Protein AF-A0A936M9H6-F1 (afdb_monomer_lite)

Secondary structure (DSSP, 8-state):
----BPBP-GGGGSTTTT---TTTHHHHTTT-HHHHHHHSPPBPPP-----EEEEEEEEETTEEEEEEEEEE-TT----EEEEE--S---TTT--GGGGPPEEEEPP-SEEEEEEEEE----

Sequence (122 aa):
MDQIWVDFNPSRRTAAAIKITGKELQKLENGNGLYHSIIDQEKLPSAFTVDLFFGKSWKINKDFIRLNIGVNNILNNQFISNGFEQLRYDFDEKNVQKFANKYNYAYGLNYFVNIIYDINSF

Structure (mmCIF, N/CA/C/O backbone):
data_AF-A0A936M9H6-F1
#
_entry.id   AF-A0A936M9H6-F1
#
loop_
_atom_site.group_PDB
_atom_site.id
_atom_site.type_symbol
_atom_site.label_atom_id
_atom_site.label_alt_id
_atom_site.label_comp_id
_atom_site.label_asym_id
_atom_site.label_entity_id
_atom_site.label_seq_id
_atom_site.pdbx_PDB_ins_code
_at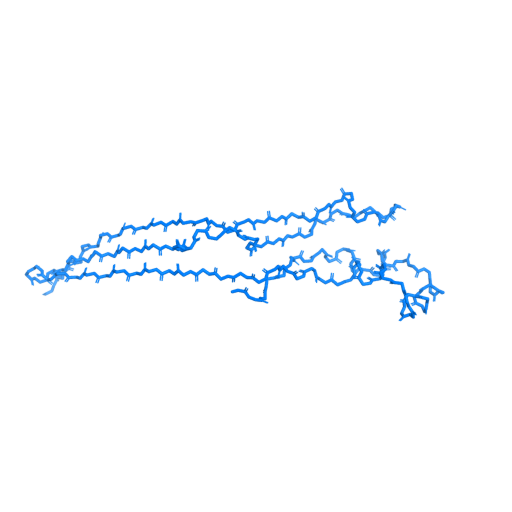om_site.Cartn_x
_atom_site.Cartn_y
_atom_site.Cartn_z
_atom_site.occupancy
_atom_site.B_iso_or_equiv
_atom_site.auth_seq_id
_atom_site.auth_comp_id
_atom_site.auth_asym_id
_atom_site.auth_atom_id
_atom_site.pdbx_PDB_model_num
ATOM 1 N N . MET A 1 1 ? -1.885 8.427 -4.126 1.00 76.88 1 MET A N 1
ATOM 2 C CA . MET A 1 1 ? -0.657 7.713 -4.518 1.00 76.88 1 MET A CA 1
ATOM 3 C C . MET A 1 1 ? -0.240 8.207 -5.891 1.00 76.88 1 MET A C 1
ATOM 5 O O . MET A 1 1 ? -0.977 8.014 -6.846 1.00 76.88 1 MET A O 1
ATOM 9 N N . ASP A 1 2 ? 0.890 8.906 -5.973 1.00 78.56 2 ASP A N 1
ATOM 10 C CA . ASP A 1 2 ? 1.338 9.587 -7.206 1.00 78.56 2 ASP A CA 1
ATOM 11 C C . ASP A 1 2 ? 2.805 9.258 -7.570 1.00 78.56 2 ASP A C 1
ATOM 13 O O . ASP A 1 2 ? 3.380 9.763 -8.532 1.00 78.56 2 ASP A O 1
ATOM 17 N N . GLN A 1 3 ? 3.433 8.387 -6.777 1.00 83.94 3 GLN A N 1
ATOM 18 C CA . GLN A 1 3 ? 4.815 7.931 -6.934 1.00 83.94 3 GLN A CA 1
ATOM 19 C C . GLN A 1 3 ? 4.863 6.404 -6.848 1.00 83.94 3 GLN A C 1
ATOM 21 O O . GLN A 1 3 ? 5.555 5.835 -6.010 1.00 83.94 3 GLN A O 1
ATOM 26 N N . ILE A 1 4 ? 4.057 5.745 -7.678 1.00 85.25 4 ILE A N 1
ATOM 27 C CA . ILE A 1 4 ? 4.070 4.290 -7.799 1.00 85.25 4 ILE A CA 1
ATOM 28 C C . ILE A 1 4 ? 4.996 3.952 -8.971 1.00 85.25 4 ILE A C 1
ATOM 30 O O . ILE A 1 4 ? 4.763 4.400 -10.094 1.00 85.25 4 ILE A O 1
ATOM 34 N N . TRP A 1 5 ? 6.059 3.204 -8.701 1.00 85.75 5 TRP A N 1
ATOM 35 C CA . TRP A 1 5 ? 7.067 2.822 -9.687 1.00 85.75 5 TRP A CA 1
ATOM 36 C C . TRP A 1 5 ? 7.189 1.306 -9.719 1.00 85.75 5 TRP A C 1
ATOM 38 O O . TRP A 1 5 ? 7.111 0.661 -8.677 1.00 85.75 5 TRP A O 1
ATOM 48 N N . VAL A 1 6 ? 7.366 0.742 -10.909 1.00 86.88 6 VAL A N 1
ATOM 49 C CA . VAL A 1 6 ? 7.604 -0.695 -11.076 1.00 86.88 6 VAL A CA 1
ATOM 50 C C . VAL A 1 6 ? 9.024 -1.019 -10.627 1.00 86.88 6 VAL A C 1
ATOM 52 O O . VAL A 1 6 ? 9.970 -0.388 -11.098 1.00 86.88 6 VAL A O 1
ATOM 55 N N . ASP A 1 7 ? 9.194 -2.003 -9.747 1.00 85.00 7 ASP A N 1
ATOM 56 C CA . ASP A 1 7 ? 10.508 -2.460 -9.298 1.00 85.00 7 ASP A CA 1
ATOM 57 C C . ASP A 1 7 ? 11.352 -2.897 -10.496 1.00 85.00 7 ASP A C 1
ATOM 59 O O . ASP A 1 7 ? 10.954 -3.742 -11.304 1.00 85.00 7 ASP A O 1
ATOM 63 N N . PHE A 1 8 ? 12.528 -2.293 -10.624 1.00 80.50 8 PHE A N 1
ATOM 64 C CA . PHE A 1 8 ? 13.349 -2.443 -11.813 1.00 80.50 8 PHE A CA 1
ATOM 65 C C . PHE A 1 8 ? 14.180 -3.731 -11.768 1.00 80.50 8 PHE A C 1
ATOM 67 O O . PHE A 1 8 ? 14.693 -4.124 -10.721 1.00 80.50 8 PHE A O 1
ATOM 74 N N . ASN A 1 9 ? 14.396 -4.364 -12.925 1.00 81.56 9 ASN A N 1
ATOM 75 C CA . ASN A 1 9 ? 15.346 -5.464 -13.042 1.00 81.56 9 ASN A CA 1
ATOM 76 C C . ASN A 1 9 ? 16.769 -4.884 -13.208 1.00 81.56 9 ASN A C 1
ATOM 78 O O . ASN A 1 9 ? 17.066 -4.279 -14.250 1.00 81.56 9 ASN A O 1
ATOM 82 N N . PRO A 1 10 ? 17.683 -5.074 -12.234 1.00 76.62 10 PRO A N 1
ATOM 83 C CA . PRO A 1 10 ? 19.045 -4.552 -12.325 1.00 76.62 10 PRO A CA 1
ATOM 84 C C . PRO A 1 10 ? 19.858 -5.218 -13.444 1.00 76.62 10 PRO A C 1
ATOM 86 O O . PRO A 1 10 ? 20.731 -4.580 -14.028 1.00 76.62 10 PRO A O 1
ATOM 89 N N . SER A 1 11 ? 19.559 -6.469 -13.811 1.00 72.31 11 SER A N 1
ATOM 90 C CA . SER A 1 11 ? 20.291 -7.210 -14.847 1.00 72.31 11 SER A CA 1
ATOM 91 C C . SER A 1 11 ? 20.171 -6.564 -16.232 1.00 72.31 11 SER A C 1
ATOM 93 O O . SER A 1 11 ? 21.138 -6.594 -16.996 1.00 72.31 11 SER A O 1
ATOM 95 N N . ARG A 1 12 ? 19.035 -5.911 -16.530 1.00 68.88 12 ARG A N 1
ATOM 96 C CA . ARG A 1 12 ? 18.812 -5.142 -17.774 1.00 68.88 12 ARG A CA 1
ATOM 97 C C . ARG A 1 12 ? 19.680 -3.887 -17.864 1.00 68.88 12 ARG A C 1
ATOM 99 O O . ARG A 1 12 ? 19.959 -3.411 -18.959 1.00 68.88 12 ARG A O 1
ATOM 106 N N . ARG A 1 13 ? 20.137 -3.373 -16.720 1.00 74.38 13 ARG A N 1
ATOM 107 C CA . ARG A 1 13 ? 20.865 -2.102 -16.584 1.00 74.38 13 ARG A CA 1
ATOM 108 C C . ARG A 1 13 ? 22.369 -2.319 -16.386 1.00 74.38 13 ARG A C 1
ATOM 110 O O . ARG A 1 13 ? 23.048 -1.532 -15.737 1.00 74.38 13 ARG A O 1
ATOM 117 N N . THR A 1 14 ? 22.900 -3.405 -16.947 1.00 71.12 14 THR A N 1
ATOM 118 C CA . THR A 1 14 ? 24.334 -3.722 -16.923 1.00 71.12 14 THR A CA 1
ATOM 119 C C . THR A 1 14 ? 24.992 -3.386 -18.256 1.00 71.12 14 THR A C 1
ATOM 121 O O . THR A 1 14 ? 24.376 -3.513 -19.312 1.00 71.12 14 THR A O 1
ATOM 124 N N . ALA A 1 15 ? 26.282 -3.041 -18.235 1.00 65.94 15 ALA A N 1
ATOM 125 C CA . ALA A 1 15 ? 27.051 -2.791 -19.457 1.00 65.94 15 ALA A CA 1
ATOM 126 C C . ALA A 1 15 ? 27.053 -3.997 -20.418 1.00 65.94 15 ALA A C 1
ATOM 128 O O . ALA A 1 1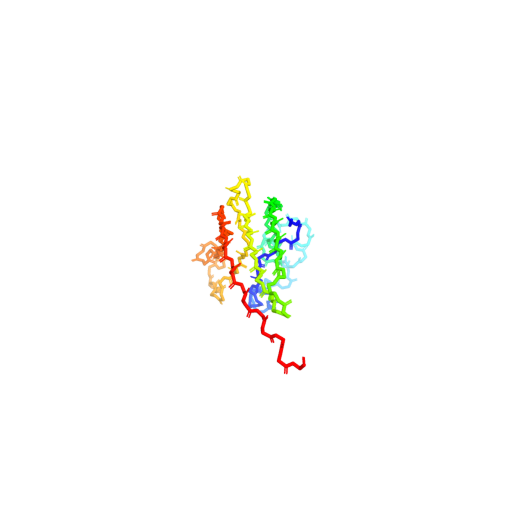5 ? 27.166 -3.817 -21.625 1.00 65.94 15 ALA A O 1
ATOM 129 N N . ALA A 1 16 ? 26.908 -5.221 -19.897 1.00 65.44 16 ALA A N 1
ATOM 130 C CA . ALA A 1 16 ? 26.793 -6.440 -20.695 1.00 65.44 16 ALA A CA 1
ATOM 131 C C . ALA A 1 16 ? 25.409 -6.609 -21.349 1.00 65.44 16 ALA A C 1
ATOM 133 O O . ALA A 1 16 ? 25.341 -7.070 -22.482 1.00 65.44 16 ALA A O 1
ATOM 134 N N . ALA A 1 17 ? 24.320 -6.211 -20.683 1.00 60.44 17 ALA A N 1
ATOM 135 C CA . ALA A 1 17 ? 22.972 -6.220 -21.266 1.00 60.44 17 ALA A CA 1
ATOM 136 C C . ALA A 1 17 ? 22.776 -5.075 -22.275 1.00 60.44 17 ALA A C 1
ATOM 138 O O . ALA A 1 17 ? 22.174 -5.256 -23.333 1.00 60.44 17 ALA A O 1
ATOM 139 N N . ILE A 1 18 ? 23.374 -3.918 -21.980 1.00 60.00 18 ILE A N 1
ATOM 140 C CA . ILE A 1 18 ? 23.435 -2.740 -22.849 1.00 60.00 18 ILE A CA 1
ATOM 141 C C . ILE A 1 18 ? 24.672 -2.822 -23.764 1.00 60.00 18 ILE A C 1
ATOM 143 O O . ILE A 1 18 ? 25.095 -1.796 -24.279 1.00 60.00 18 ILE A O 1
ATOM 147 N N . LYS A 1 19 ? 25.284 -4.005 -24.004 1.00 56.88 19 LYS A N 1
ATOM 148 C CA . LYS A 1 19 ? 26.356 -4.163 -25.015 1.00 56.88 19 LYS A CA 1
ATOM 149 C C . LYS A 1 19 ? 25.763 -3.907 -26.400 1.00 56.88 19 LYS A C 1
ATOM 151 O O . LYS A 1 19 ? 25.306 -4.776 -27.141 1.00 56.88 19 LYS A O 1
ATOM 156 N N . ILE A 1 20 ? 25.730 -2.626 -26.668 1.00 54.12 20 ILE A N 1
ATOM 157 C CA . ILE A 1 20 ? 25.454 -1.896 -27.865 1.00 54.12 20 ILE A CA 1
ATOM 158 C C . ILE A 1 20 ? 26.835 -1.307 -28.117 1.00 54.12 20 ILE A C 1
ATOM 160 O O . ILE A 1 20 ? 27.328 -0.480 -27.352 1.00 54.12 20 ILE A O 1
ATOM 164 N N . THR A 1 21 ? 27.544 -1.911 -29.064 1.00 50.25 21 THR A N 1
ATOM 165 C CA . THR A 1 21 ? 28.931 -1.623 -29.443 1.00 50.25 21 THR A CA 1
ATOM 166 C C . THR A 1 21 ? 29.184 -0.115 -29.395 1.00 50.25 21 THR A C 1
ATOM 168 O O . THR A 1 21 ? 28.329 0.630 -29.857 1.00 50.25 21 THR A O 1
ATOM 171 N N . GLY A 1 22 ? 30.323 0.364 -28.877 1.00 49.62 22 GLY A N 1
ATOM 172 C CA . GLY A 1 22 ? 30.583 1.791 -28.569 1.00 49.62 22 GLY A CA 1
ATOM 173 C C . GLY A 1 22 ? 30.352 2.834 -29.686 1.00 49.62 22 GLY A C 1
ATOM 174 O O . GLY A 1 22 ? 30.468 4.026 -29.436 1.00 49.62 22 GLY A O 1
ATOM 175 N N . LYS A 1 23 ? 29.983 2.410 -30.900 1.00 50.50 23 LYS A N 1
ATOM 176 C CA . LYS A 1 23 ? 29.483 3.235 -32.010 1.00 50.50 23 LYS A CA 1
ATOM 177 C C . LYS A 1 23 ? 27.973 3.533 -31.974 1.00 50.50 23 LYS A C 1
ATOM 179 O O . LYS A 1 23 ? 27.526 4.422 -32.689 1.00 50.50 23 LYS A O 1
ATOM 184 N N . GLU A 1 24 ? 27.185 2.803 -31.190 1.00 51.84 24 GLU A N 1
ATOM 185 C CA . GLU A 1 24 ? 25.720 2.915 -31.153 1.00 51.84 24 GLU A CA 1
ATOM 186 C C . GLU A 1 24 ? 25.184 3.640 -29.908 1.00 51.84 24 GLU A C 1
ATOM 188 O O . GLU A 1 24 ? 24.090 4.191 -29.967 1.00 51.84 24 GLU A O 1
ATOM 193 N N . LEU A 1 25 ? 25.980 3.766 -28.836 1.00 52.06 25 LEU A N 1
ATOM 194 C CA . LEU A 1 25 ? 25.676 4.642 -27.690 1.00 52.06 25 LEU A CA 1
ATOM 195 C C . LEU A 1 25 ? 25.491 6.109 -28.125 1.00 52.06 25 LEU A C 1
ATOM 197 O O . LEU A 1 25 ? 24.484 6.722 -27.791 1.00 52.06 25 LEU A O 1
ATOM 201 N N . GLN A 1 26 ? 26.369 6.624 -28.996 1.00 47.88 26 GLN A N 1
ATOM 202 C CA . GLN A 1 26 ? 26.247 7.982 -29.559 1.00 47.88 26 GLN A CA 1
ATOM 203 C C . GLN A 1 26 ? 25.067 8.149 -30.538 1.00 47.88 26 GLN A C 1
ATOM 205 O O . GLN A 1 26 ? 24.620 9.268 -30.788 1.00 47.88 26 GLN A O 1
ATOM 210 N N . LYS A 1 27 ? 24.548 7.051 -31.111 1.00 49.31 27 LYS A N 1
ATOM 211 C CA . LYS A 1 27 ? 23.327 7.063 -31.942 1.00 49.31 27 LYS A CA 1
ATOM 212 C C . LYS A 1 27 ? 22.049 6.953 -31.106 1.00 49.31 27 LYS A C 1
ATOM 214 O O . LYS A 1 27 ? 20.994 7.362 -31.577 1.00 49.31 27 LYS A O 1
ATOM 219 N N . LEU A 1 28 ? 22.134 6.411 -29.891 1.00 51.25 28 LEU A N 1
ATOM 220 C CA . LEU A 1 28 ? 21.007 6.272 -28.968 1.00 51.25 28 LEU A CA 1
ATOM 221 C C . LEU A 1 28 ? 20.749 7.547 -28.166 1.00 51.25 28 LEU A C 1
ATOM 223 O O . LEU A 1 28 ? 19.591 7.945 -28.067 1.00 51.25 28 LEU A O 1
ATOM 227 N N . GLU A 1 29 ? 21.805 8.226 -27.707 1.00 51.19 29 GLU A N 1
ATOM 228 C CA . GLU A 1 29 ? 21.714 9.529 -27.024 1.00 51.19 29 GLU A CA 1
ATOM 229 C C . GLU A 1 29 ? 21.068 10.623 -27.897 1.00 51.19 29 GLU A C 1
ATOM 231 O O . GLU A 1 29 ? 20.464 11.552 -27.372 1.00 51.19 29 GLU A O 1
ATOM 236 N N . ASN A 1 30 ? 21.132 10.486 -29.229 1.00 48.94 30 ASN A N 1
ATOM 237 C CA . ASN A 1 30 ? 20.632 11.475 -30.188 1.00 48.94 30 ASN A CA 1
ATOM 238 C C . ASN A 1 30 ? 19.268 11.146 -30.834 1.00 48.94 30 ASN A C 1
ATOM 240 O O . ASN A 1 30 ? 18.858 11.883 -31.731 1.00 48.94 30 ASN A O 1
ATOM 244 N N . GLY A 1 31 ? 18.537 10.094 -30.421 1.00 51.25 31 GLY A N 1
ATOM 245 C CA . GLY A 1 31 ? 17.153 9.935 -30.915 1.00 51.25 31 GLY A CA 1
ATOM 246 C C . GLY A 1 31 ? 16.493 8.555 -30.949 1.00 51.25 31 GLY A C 1
ATOM 247 O O . GLY A 1 31 ? 15.433 8.436 -31.559 1.00 51.25 31 GLY A O 1
ATOM 248 N N . ASN A 1 32 ? 17.037 7.507 -30.328 1.00 55.88 32 ASN A N 1
ATOM 249 C CA . ASN A 1 32 ? 16.381 6.192 -30.360 1.00 55.88 32 ASN A CA 1
ATOM 250 C C . ASN A 1 32 ? 15.644 5.909 -29.041 1.00 55.88 32 ASN A C 1
ATOM 252 O O . ASN A 1 32 ? 16.265 5.568 -28.035 1.00 55.88 32 ASN A O 1
ATOM 256 N N . GLY A 1 33 ? 14.304 5.952 -29.066 1.00 60.81 33 GLY A N 1
ATOM 257 C CA . GLY A 1 33 ? 13.428 5.6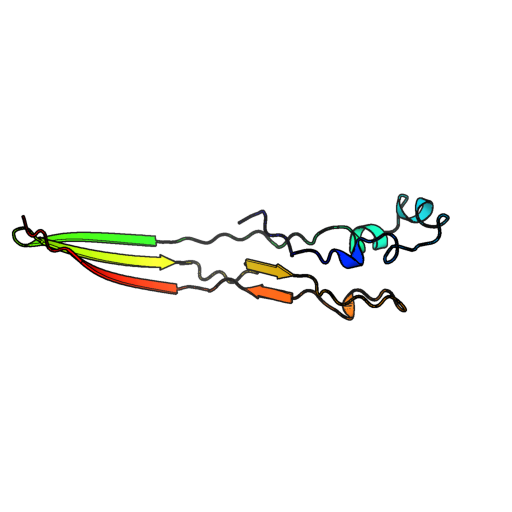37 -27.919 1.00 60.81 33 GLY A CA 1
ATOM 258 C C . GLY A 1 33 ? 13.638 4.246 -27.296 1.00 60.81 33 GLY A C 1
ATOM 259 O O . GLY A 1 33 ? 13.191 3.989 -26.181 1.00 60.81 33 GLY A O 1
ATOM 260 N N . LEU A 1 34 ? 14.381 3.363 -27.972 1.00 64.25 34 LEU A N 1
ATOM 261 C CA . LEU A 1 34 ? 14.774 2.053 -27.459 1.00 64.25 34 LEU A CA 1
ATOM 262 C C . LEU A 1 34 ? 15.670 2.146 -26.210 1.00 64.25 34 LEU A C 1
ATOM 264 O O . LEU A 1 34 ? 15.512 1.336 -25.301 1.00 64.25 34 LEU A O 1
ATOM 268 N N . TYR A 1 35 ? 16.574 3.128 -26.128 1.00 68.44 35 TYR A N 1
ATOM 269 C CA . TYR A 1 35 ? 17.439 3.301 -24.953 1.00 68.44 35 TYR A CA 1
ATOM 270 C C . TYR A 1 35 ? 16.611 3.591 -23.699 1.00 68.44 35 TYR A C 1
ATOM 272 O O . TYR A 1 35 ? 16.652 2.817 -22.744 1.00 68.44 35 TYR A O 1
ATOM 280 N N . HIS A 1 36 ? 15.766 4.622 -23.770 1.00 71.56 36 HIS A N 1
ATOM 281 C CA . HIS A 1 36 ? 14.809 4.990 -22.727 1.00 71.56 36 HIS A CA 1
ATOM 282 C C . HIS A 1 36 ? 13.879 3.830 -22.351 1.00 71.56 36 HIS A C 1
ATOM 284 O O . HIS A 1 36 ? 13.694 3.556 -21.173 1.00 71.56 36 HIS A O 1
ATOM 290 N N . SER A 1 37 ? 13.410 3.034 -23.320 1.00 66.88 37 SER A N 1
ATOM 291 C CA . SER A 1 37 ? 12.577 1.850 -23.036 1.00 66.88 37 SER A CA 1
ATOM 292 C C . SER A 1 37 ? 13.276 0.730 -22.235 1.00 66.88 37 SER A C 1
ATOM 294 O O . SER A 1 37 ? 12.617 -0.165 -21.698 1.00 66.88 37 SER A O 1
ATOM 296 N N . ILE A 1 38 ? 14.613 0.740 -22.173 1.00 67.19 38 ILE A N 1
ATOM 297 C CA . ILE A 1 38 ? 15.411 -0.238 -21.422 1.00 67.19 38 ILE A CA 1
ATOM 298 C C . ILE A 1 38 ? 15.826 0.311 -20.056 1.00 67.19 38 ILE A C 1
ATOM 300 O O . ILE A 1 38 ? 15.824 -0.441 -19.079 1.00 67.19 38 ILE A O 1
ATOM 304 N N . ILE A 1 39 ? 16.207 1.589 -19.991 1.00 73.19 39 ILE A N 1
ATOM 305 C CA . ILE A 1 39 ? 16.764 2.184 -18.774 1.00 73.19 39 ILE A CA 1
ATOM 306 C C . ILE A 1 39 ? 15.704 2.813 -17.872 1.00 73.19 39 ILE A C 1
ATOM 308 O O . ILE A 1 39 ? 15.819 2.682 -16.648 1.00 73.19 39 ILE A O 1
ATOM 312 N N . ASP A 1 40 ? 14.676 3.439 -18.445 1.00 79.88 40 ASP A N 1
ATOM 313 C CA . ASP A 1 40 ? 13.707 4.211 -17.679 1.00 79.88 40 ASP A CA 1
ATOM 314 C C . ASP A 1 40 ? 12.841 3.265 -16.851 1.00 79.88 40 ASP A C 1
ATOM 316 O O . ASP A 1 40 ? 12.471 2.167 -17.276 1.00 79.88 40 ASP A O 1
ATOM 320 N N . GLN A 1 41 ? 12.565 3.672 -15.617 1.00 82.44 41 GLN A N 1
ATOM 321 C CA . GLN A 1 41 ? 11.667 2.939 -14.741 1.00 82.44 41 GLN A CA 1
ATOM 322 C C . GLN A 1 41 ? 10.224 3.295 -15.102 1.00 82.44 41 GLN A C 1
ATOM 324 O O . GLN A 1 41 ? 9.885 4.469 -15.256 1.00 82.44 41 GLN A O 1
ATOM 329 N N . GLU A 1 42 ? 9.360 2.290 -15.224 1.00 85.81 42 GLU A N 1
ATOM 330 C CA . GLU A 1 42 ? 7.943 2.512 -15.505 1.00 85.81 42 GLU A CA 1
ATOM 331 C C . GLU A 1 42 ? 7.265 3.183 -14.299 1.00 85.81 42 GLU A C 1
ATOM 333 O O . GLU A 1 42 ? 7.240 2.631 -13.192 1.00 85.81 42 GLU A O 1
ATOM 338 N N . LYS A 1 43 ? 6.703 4.378 -14.521 1.00 88.00 43 LYS A N 1
ATOM 339 C CA . LYS A 1 43 ? 5.825 5.051 -13.560 1.00 88.00 43 LYS A CA 1
ATOM 340 C C . LYS A 1 43 ? 4.390 4.587 -13.782 1.00 88.00 43 LYS A C 1
ATOM 342 O O . LYS A 1 43 ? 3.853 4.736 -14.878 1.00 88.00 43 LYS A O 1
ATOM 347 N N . LEU A 1 44 ? 3.760 4.070 -12.735 1.00 88.75 44 LEU A N 1
ATOM 348 C CA . LEU A 1 44 ? 2.373 3.626 -12.777 1.00 88.75 44 LEU A CA 1
ATOM 349 C C . LEU A 1 44 ? 1.398 4.813 -12.649 1.00 88.75 44 LEU A C 1
ATOM 351 O O . LEU A 1 44 ? 1.760 5.848 -12.075 1.00 88.75 44 LEU A O 1
ATOM 355 N N . PRO A 1 45 ? 0.159 4.681 -13.165 1.00 89.00 45 PRO A N 1
ATOM 356 C CA . PRO A 1 45 ? -0.848 5.730 -13.074 1.00 89.00 45 PRO A CA 1
ATOM 357 C C . PRO A 1 45 ? -1.141 6.130 -11.629 1.00 89.00 45 PRO A C 1
ATOM 359 O O . PRO A 1 45 ? -1.232 5.287 -10.733 1.00 89.00 45 PRO A O 1
ATOM 362 N N . SER A 1 46 ? -1.335 7.426 -11.414 1.00 89.31 46 SER A N 1
ATOM 363 C CA . SER A 1 46 ? -1.711 7.961 -10.112 1.00 89.31 46 SER A CA 1
ATOM 364 C C . SER A 1 46 ? -3.099 7.463 -9.714 1.00 89.31 46 SER A C 1
ATOM 366 O O . SER A 1 46 ? -4.020 7.401 -10.528 1.00 89.31 46 SER A O 1
ATOM 368 N N . ALA A 1 47 ? -3.264 7.143 -8.437 1.00 90.12 47 ALA A N 1
ATOM 369 C CA . ALA A 1 47 ? -4.521 6.662 -7.887 1.00 90.12 47 ALA A CA 1
ATOM 370 C C . ALA A 1 47 ? -4.760 7.243 -6.498 1.00 90.12 47 ALA A C 1
ATOM 372 O O . ALA A 1 47 ? -3.820 7.538 -5.758 1.00 90.12 47 ALA A O 1
ATOM 373 N N . PHE A 1 48 ? -6.019 7.391 -6.109 1.00 91.69 48 PHE A N 1
ATOM 374 C CA . PHE A 1 48 ? -6.386 7.787 -4.756 1.00 91.69 48 PHE A CA 1
ATOM 375 C C . PHE A 1 48 ? -7.521 6.907 -4.237 1.00 91.69 48 PHE A C 1
ATOM 377 O O . PHE A 1 48 ? -8.317 6.371 -5.013 1.00 91.69 48 PHE A O 1
ATOM 384 N N . THR A 1 49 ? -7.563 6.761 -2.918 1.00 94.06 49 THR A N 1
ATOM 385 C CA . THR A 1 49 ? -8.607 6.064 -2.168 1.00 94.06 49 THR A CA 1
ATOM 386 C C . THR A 1 49 ? -9.120 6.990 -1.075 1.00 94.06 49 THR A C 1
ATOM 388 O O . THR A 1 49 ? -8.441 7.940 -0.680 1.00 94.06 49 THR A O 1
ATOM 391 N N . VAL A 1 50 ? -10.339 6.729 -0.614 1.00 95.56 50 VAL A N 1
ATOM 392 C CA . VAL A 1 50 ? -10.938 7.418 0.531 1.00 95.56 50 VAL A CA 1
ATOM 393 C C . VAL A 1 50 ? -11.320 6.360 1.547 1.00 95.56 50 VAL A C 1
ATOM 395 O O . VAL A 1 50 ? -12.010 5.401 1.196 1.00 95.56 50 VAL A O 1
ATOM 398 N N . ASP A 1 51 ? -10.886 6.566 2.785 1.00 96.19 51 ASP A N 1
ATOM 399 C CA . ASP A 1 51 ? -11.094 5.646 3.895 1.00 96.19 51 ASP A CA 1
ATOM 400 C C . ASP A 1 51 ? -11.891 6.350 4.999 1.00 96.19 51 ASP A C 1
ATOM 402 O O . ASP A 1 51 ? -1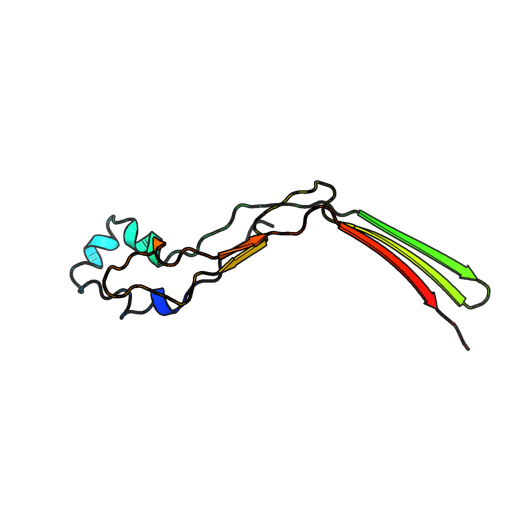1.711 7.545 5.251 1.00 96.19 51 ASP A O 1
ATOM 406 N N . LEU A 1 52 ? -12.782 5.613 5.659 1.00 97.44 52 LEU A N 1
ATOM 407 C CA . LEU A 1 52 ? -13.598 6.100 6.766 1.00 97.44 52 LEU A CA 1
ATOM 408 C C . LEU A 1 52 ? -13.383 5.207 7.977 1.00 97.44 52 LEU A C 1
ATOM 410 O O . LEU A 1 52 ? -13.531 3.990 7.902 1.00 97.44 52 LEU A O 1
ATOM 414 N N . PHE A 1 53 ? -13.104 5.836 9.113 1.00 97.06 53 PHE A N 1
ATOM 415 C CA . PHE A 1 53 ? -12.896 5.158 10.382 1.00 97.06 53 PHE A CA 1
ATOM 416 C C . PHE A 1 53 ? -13.847 5.719 11.433 1.00 97.06 53 PHE A C 1
ATOM 418 O O . PHE A 1 53 ? -13.994 6.933 11.576 1.00 97.06 53 PHE A O 1
ATOM 425 N N . PHE A 1 54 ? -14.472 4.824 12.187 1.00 97.56 54 PHE A N 1
ATOM 426 C CA . PHE A 1 54 ? -15.322 5.146 13.319 1.00 97.56 54 PHE A CA 1
ATOM 427 C C . PHE A 1 54 ? -14.867 4.353 14.541 1.00 97.56 54 PHE A C 1
ATOM 429 O O . PHE A 1 54 ? -14.835 3.125 14.525 1.00 97.56 54 PHE A O 1
ATOM 436 N N . GLY A 1 55 ? -14.538 5.060 15.616 1.00 97.12 55 GLY A N 1
ATOM 437 C CA . GLY A 1 55 ? -14.164 4.466 16.893 1.00 97.12 55 GLY A CA 1
ATOM 438 C C . GLY A 1 55 ? -15.100 4.939 17.994 1.00 97.12 55 GLY A C 1
ATOM 439 O O . GLY A 1 55 ? -15.397 6.131 18.093 1.00 97.12 55 GLY A O 1
ATOM 440 N N . LYS A 1 56 ? -15.544 4.020 18.849 1.00 96.94 56 LYS A N 1
ATOM 441 C CA . LYS A 1 56 ? -16.263 4.348 20.078 1.00 96.94 56 LYS A CA 1
ATOM 442 C C . LYS A 1 56 ? -15.756 3.506 21.232 1.00 96.94 56 LYS A C 1
ATOM 444 O O . LYS A 1 56 ? -15.539 2.309 21.089 1.00 96.94 56 LYS A O 1
ATOM 449 N N . SER A 1 57 ? -15.601 4.132 22.389 1.00 96.56 57 SER A N 1
ATOM 450 C CA . SER A 1 57 ? -15.294 3.438 23.630 1.00 96.56 57 SER A CA 1
ATOM 451 C C . SER A 1 57 ? -16.370 3.698 24.673 1.00 96.56 57 SER A C 1
ATOM 453 O O . SER A 1 57 ? -16.978 4.769 24.726 1.00 96.56 57 SER A O 1
ATOM 455 N N . TRP A 1 58 ? -16.604 2.693 25.504 1.00 97.06 58 TRP A N 1
ATOM 456 C CA . TRP A 1 58 ? -17.478 2.770 26.661 1.00 97.06 58 TRP A CA 1
ATOM 457 C C . TRP A 1 58 ? -16.699 2.305 27.877 1.00 97.06 58 TRP A C 1
ATOM 459 O O . TRP A 1 58 ? -16.045 1.264 27.843 1.00 97.06 58 TRP A O 1
ATOM 469 N N . LYS A 1 59 ? -16.782 3.078 28.956 1.00 95.25 59 LYS A N 1
ATOM 470 C CA . LYS A 1 59 ? -16.266 2.668 30.257 1.00 95.25 59 LYS A CA 1
ATOM 471 C C . LYS A 1 59 ? -17.337 1.852 30.973 1.00 95.25 59 LYS A C 1
ATOM 473 O O . LYS A 1 59 ? -18.468 2.316 31.099 1.00 95.25 59 LYS A O 1
ATOM 478 N N . ILE A 1 60 ? -16.976 0.668 31.453 1.00 92.38 60 ILE A N 1
ATOM 479 C CA . ILE A 1 60 ? -17.830 -0.197 32.268 1.00 92.38 60 ILE A CA 1
ATOM 480 C C . ILE A 1 60 ? -17.070 -0.465 33.565 1.00 92.38 60 ILE A C 1
ATOM 482 O O . ILE A 1 60 ? -16.075 -1.180 33.581 1.00 92.38 60 ILE A O 1
ATOM 486 N N . ASN A 1 61 ? -17.519 0.142 34.665 1.00 90.94 61 ASN A N 1
ATOM 487 C CA . ASN A 1 61 ? -16.793 0.166 35.940 1.00 90.94 61 ASN A CA 1
ATOM 488 C C . ASN A 1 61 ? -15.371 0.742 35.787 1.00 90.94 61 ASN A C 1
ATOM 490 O O . ASN A 1 61 ? -15.222 1.922 35.468 1.00 90.94 61 ASN A O 1
ATOM 494 N N . LYS A 1 62 ? -14.328 -0.058 36.042 1.00 93.12 62 LYS A N 1
ATOM 495 C CA . LYS A 1 62 ? -12.922 0.314 35.817 1.00 93.12 62 LYS A CA 1
ATOM 496 C C . LYS A 1 62 ? -12.446 -0.022 34.396 1.00 93.12 62 LYS A C 1
ATOM 498 O O . LYS A 1 62 ? -11.473 0.572 33.930 1.00 93.12 62 LYS A O 1
ATOM 503 N N . ASP A 1 63 ? -13.157 -0.906 33.712 1.00 95.06 63 ASP A N 1
ATOM 504 C CA . ASP A 1 63 ? -12.768 -1.483 32.431 1.00 95.06 63 ASP A CA 1
ATOM 505 C C . ASP A 1 63 ? -13.305 -0.660 31.257 1.00 95.06 63 ASP A C 1
ATOM 507 O O . ASP A 1 63 ? -14.165 0.217 31.413 1.00 95.06 63 ASP A O 1
ATOM 511 N N . PHE A 1 64 ? -12.801 -0.947 30.059 1.00 95.75 64 PHE A N 1
ATOM 512 C CA . PHE A 1 64 ? -13.272 -0.335 28.822 1.00 95.75 64 PHE A CA 1
ATOM 513 C C . PHE A 1 64 ? -13.629 -1.391 27.779 1.00 95.75 64 PHE A C 1
ATOM 515 O O . PHE A 1 64 ? -12.926 -2.381 27.606 1.00 95.75 64 PHE A O 1
ATOM 522 N N . ILE A 1 65 ? -14.698 -1.132 27.031 1.00 96.44 65 ILE A N 1
ATOM 523 C CA . ILE A 1 65 ? -14.962 -1.777 25.744 1.00 96.44 65 ILE A CA 1
ATOM 524 C C . ILE A 1 65 ? -14.692 -0.748 24.655 1.00 96.44 65 ILE A C 1
ATOM 526 O O . ILE A 1 65 ? -15.205 0.370 24.721 1.00 96.44 65 ILE A O 1
ATOM 530 N N . ARG A 1 66 ? -13.918 -1.115 23.634 1.00 97.25 66 ARG A N 1
ATOM 531 C CA . ARG A 1 66 ? -13.674 -0.283 22.451 1.00 97.25 66 ARG A CA 1
ATOM 532 C C . ARG A 1 66 ? -14.158 -0.999 21.202 1.00 97.25 66 ARG A C 1
ATOM 534 O O . ARG A 1 66 ? -13.783 -2.137 20.962 1.00 97.25 66 ARG A O 1
ATOM 541 N N . LEU A 1 67 ? -14.963 -0.315 20.403 1.00 97.56 67 LEU A N 1
ATOM 542 C CA . LEU A 1 67 ? -15.385 -0.722 19.072 1.00 97.56 67 LEU A CA 1
ATOM 543 C C . LEU A 1 67 ? -14.686 0.176 18.055 1.00 97.56 67 LEU A C 1
ATOM 545 O O . LEU A 1 67 ? -14.855 1.392 18.089 1.00 97.56 67 LEU A O 1
ATOM 549 N N . ASN A 1 68 ? -13.942 -0.425 17.136 1.00 97.94 68 ASN A N 1
ATOM 550 C CA . ASN A 1 68 ? -13.351 0.252 15.990 1.00 97.94 68 ASN A CA 1
ATOM 551 C C . ASN A 1 68 ? -13.920 -0.365 14.717 1.00 97.94 68 ASN A C 1
ATOM 553 O O . ASN A 1 68 ? -13.871 -1.578 14.534 1.00 97.94 68 ASN A O 1
ATOM 557 N N . ILE A 1 69 ? -14.454 0.470 13.841 1.00 97.69 69 ILE A N 1
ATOM 558 C CA . ILE A 1 69 ? -14.983 0.101 12.534 1.00 97.69 69 ILE A CA 1
ATOM 559 C C . ILE A 1 69 ? -14.206 0.910 11.507 1.00 97.69 69 ILE A C 1
ATOM 561 O O . ILE A 1 69 ? -14.022 2.115 11.679 1.00 97.69 69 ILE A O 1
ATOM 565 N N . GLY A 1 70 ? -13.766 0.274 10.432 1.00 97.75 70 GLY A N 1
ATOM 566 C CA . GLY A 1 70 ? -13.184 0.984 9.303 1.00 97.75 70 GLY A CA 1
ATOM 567 C C . GLY A 1 70 ? -13.680 0.431 7.982 1.00 97.75 70 GLY A C 1
ATOM 568 O O . GLY A 1 70 ? -13.921 -0.768 7.848 1.00 97.75 70 GLY A O 1
ATOM 569 N N . VAL A 1 71 ? -13.835 1.328 7.018 1.00 97.25 71 VAL A N 1
ATOM 570 C CA . VAL A 1 71 ? -14.153 1.037 5.625 1.00 97.25 71 VAL A CA 1
ATOM 571 C C . VAL A 1 71 ? -13.058 1.681 4.790 1.00 97.25 71 VAL A C 1
ATOM 573 O O . VAL A 1 71 ? -12.958 2.906 4.737 1.00 97.25 71 VAL A O 1
ATOM 576 N N . ASN A 1 72 ? -12.227 0.860 4.161 1.00 96.75 72 ASN A N 1
ATOM 577 C CA . ASN A 1 72 ? -11.142 1.322 3.310 1.00 96.75 72 ASN A CA 1
ATOM 578 C C . ASN A 1 72 ? -11.565 1.251 1.842 1.00 96.75 72 ASN A C 1
ATOM 580 O O . ASN A 1 72 ? -12.278 0.331 1.432 1.00 96.75 72 ASN A O 1
ATOM 584 N N . ASN A 1 73 ? -11.077 2.199 1.046 1.00 95.25 73 ASN A N 1
ATOM 585 C CA . ASN A 1 73 ? -11.360 2.336 -0.374 1.00 95.25 73 ASN A CA 1
ATOM 586 C C . ASN A 1 73 ? -12.871 2.401 -0.669 1.00 95.25 73 ASN A C 1
ATOM 588 O O . ASN A 1 73 ? -13.407 1.604 -1.435 1.00 95.25 73 ASN A O 1
ATOM 592 N N . ILE A 1 74 ? -13.563 3.378 -0.071 1.00 95.31 74 ILE A N 1
ATOM 593 C CA . ILE A 1 74 ? -15.016 3.605 -0.230 1.00 95.31 74 ILE A CA 1
ATOM 594 C C . ILE A 1 74 ? -15.403 3.817 -1.697 1.00 95.31 74 ILE A C 1
ATOM 596 O O . ILE A 1 74 ? -16.490 3.443 -2.125 1.00 95.31 74 ILE A O 1
ATOM 600 N N . LEU A 1 75 ? -14.485 4.384 -2.481 1.00 94.38 75 LEU A N 1
ATOM 601 C CA . LEU A 1 75 ? -14.647 4.596 -3.919 1.00 94.38 75 LEU A CA 1
ATOM 602 C C . LEU A 1 75 ? -14.522 3.302 -4.738 1.00 94.38 75 LEU A C 1
ATOM 604 O O . LEU A 1 75 ? -14.758 3.327 -5.942 1.00 94.38 75 LEU A O 1
ATOM 608 N N . ASN A 1 76 ? -14.141 2.190 -4.101 1.00 92.50 76 ASN A N 1
ATOM 609 C CA . ASN A 1 76 ? -13.921 0.882 -4.711 1.00 92.50 76 ASN A CA 1
ATOM 610 C C . ASN A 1 76 ? -12.975 0.931 -5.926 1.00 92.50 76 ASN A C 1
ATOM 612 O O . ASN A 1 76 ? -13.179 0.243 -6.927 1.00 92.50 76 ASN A O 1
ATOM 616 N N . ASN A 1 77 ? -11.943 1.771 -5.853 1.00 90.25 77 ASN A N 1
ATOM 617 C CA . ASN A 1 77 ? -11.013 1.983 -6.952 1.00 90.25 77 ASN A CA 1
ATOM 618 C C . ASN A 1 77 ? -9.976 0.849 -7.002 1.00 90.25 77 ASN A C 1
ATOM 620 O O . ASN A 1 77 ? -9.221 0.670 -6.045 1.00 90.25 77 ASN A O 1
ATOM 624 N N . GLN A 1 78 ? -9.918 0.098 -8.102 1.00 89.56 78 GLN A N 1
ATOM 625 C CA . GLN A 1 78 ? -8.902 -0.932 -8.328 1.00 89.56 78 GLN A CA 1
ATOM 626 C C . GLN A 1 78 ? -7.809 -0.372 -9.236 1.00 89.56 78 GLN A C 1
ATOM 628 O O . GLN A 1 78 ? -8.040 -0.089 -10.408 1.00 89.56 78 GLN A O 1
ATOM 633 N N . PHE A 1 79 ? -6.608 -0.219 -8.690 1.00 90.44 79 PHE A N 1
ATOM 634 C CA . PHE A 1 79 ? -5.447 0.310 -9.401 1.00 90.44 79 PHE A CA 1
ATOM 635 C C . PHE A 1 79 ? -4.231 -0.576 -9.149 1.00 90.44 79 PHE A C 1
ATOM 637 O O . PHE A 1 79 ? -4.225 -1.388 -8.223 1.00 90.44 79 PHE A O 1
ATOM 644 N N . ILE A 1 80 ? -3.195 -0.430 -9.970 1.00 89.31 80 ILE A N 1
ATOM 645 C CA . ILE A 1 80 ? -1.941 -1.156 -9.774 1.00 89.31 80 ILE A CA 1
ATOM 646 C C . ILE A 1 80 ? -1.236 -0.557 -8.554 1.00 89.31 80 ILE A C 1
ATOM 648 O O . ILE A 1 80 ? -0.805 0.594 -8.585 1.00 89.31 80 ILE A O 1
ATOM 652 N N . SER A 1 81 ? -1.150 -1.323 -7.468 1.00 88.19 81 SER A N 1
ATOM 653 C CA . SER A 1 81 ? -0.521 -0.888 -6.216 1.00 88.19 81 SER A CA 1
ATOM 654 C C . SER A 1 81 ? 0.990 -1.073 -6.234 1.00 88.19 81 SER A C 1
ATOM 656 O O . SER A 1 81 ? 1.707 -0.324 -5.576 1.00 88.19 81 SER A O 1
ATOM 658 N N . ASN A 1 82 ? 1.464 -2.076 -6.971 1.00 86.75 82 ASN A N 1
ATOM 659 C CA . ASN A 1 82 ? 2.877 -2.358 -7.155 1.00 86.75 82 ASN A CA 1
ATOM 660 C C . ASN A 1 82 ? 3.093 -3.128 -8.466 1.00 86.75 82 ASN A C 1
ATOM 662 O O . ASN A 1 82 ? 2.177 -3.774 -8.971 1.00 86.75 82 ASN A O 1
ATOM 666 N N . GLY A 1 83 ? 4.311 -3.146 -8.987 1.00 88.25 83 GLY A N 1
ATOM 667 C CA . GLY A 1 83 ? 4.708 -4.040 -10.067 1.00 88.25 83 GLY A CA 1
ATOM 668 C C . GLY A 1 83 ? 6.198 -4.332 -10.012 1.00 88.25 83 GLY A C 1
ATOM 669 O O . GLY A 1 83 ? 6.937 -3.607 -9.363 1.00 88.25 83 GLY A O 1
ATOM 670 N N . PHE A 1 84 ? 6.643 -5.379 -10.700 1.00 86.88 84 PHE A N 1
ATOM 671 C CA . PHE A 1 84 ? 8.062 -5.683 -10.852 1.00 86.88 84 PHE A CA 1
ATOM 672 C C . PHE A 1 84 ? 8.390 -6.164 -12.267 1.00 86.88 84 PHE A C 1
ATOM 674 O O . PHE A 1 84 ? 7.628 -6.907 -12.897 1.00 86.88 84 PHE A O 1
ATOM 681 N N . GLU A 1 85 ? 9.560 -5.763 -12.754 1.00 83.81 85 GLU A N 1
ATOM 682 C CA . GLU A 1 85 ? 10.171 -6.322 -13.954 1.00 83.81 85 GLU A CA 1
ATOM 683 C C . GLU A 1 85 ? 10.702 -7.732 -13.643 1.00 83.81 85 GLU A C 1
ATOM 685 O O . GLU A 1 85 ? 11.336 -7.976 -12.613 1.00 83.81 85 GLU A O 1
ATOM 690 N N . GLN A 1 86 ? 10.480 -8.698 -14.535 1.00 77.75 86 GLN A N 1
ATOM 691 C CA . GLN A 1 86 ? 11.021 -10.044 -14.335 1.00 77.75 86 GLN A CA 1
ATOM 692 C C . GLN A 1 86 ? 12.550 -10.042 -14.463 1.00 77.75 86 GLN A C 1
ATOM 694 O O . GLN A 1 86 ? 13.105 -9.402 -15.353 1.00 77.75 86 GLN A O 1
ATOM 699 N N . LEU A 1 87 ? 13.235 -10.844 -13.636 1.00 71.88 87 LEU A N 1
ATOM 700 C CA . LEU A 1 87 ? 14.700 -11.000 -13.673 1.00 71.88 87 LEU A CA 1
ATOM 701 C C . LEU A 1 87 ? 15.227 -11.716 -14.932 1.00 71.88 87 LEU A C 1
ATOM 703 O O . LEU A 1 87 ? 16.436 -11.831 -15.122 1.00 71.88 87 LEU A O 1
ATOM 707 N N . ARG A 1 88 ? 14.338 -12.204 -15.801 1.00 69.25 88 ARG A N 1
ATOM 708 C CA . ARG A 1 88 ? 14.704 -12.868 -17.053 1.00 69.25 88 ARG A CA 1
ATOM 709 C C . ARG A 1 88 ? 14.827 -11.827 -18.155 1.00 69.25 88 ARG A C 1
ATOM 711 O O . ARG A 1 88 ? 13.914 -11.036 -18.369 1.00 69.25 88 ARG A O 1
ATOM 718 N N . TYR A 1 89 ? 15.954 -11.851 -18.850 1.00 63.97 89 TYR A N 1
ATOM 719 C CA . TYR A 1 89 ? 16.198 -11.008 -20.007 1.00 63.97 89 TYR A CA 1
ATOM 720 C C . TYR A 1 89 ? 16.690 -11.883 -21.152 1.00 63.97 89 TYR A C 1
ATOM 722 O O . TYR A 1 89 ? 17.539 -12.751 -20.950 1.00 63.97 89 TYR A O 1
ATOM 730 N N . ASP A 1 90 ? 16.118 -11.682 -22.333 1.00 63.88 90 ASP A N 1
ATOM 731 C CA . ASP A 1 90 ? 16.586 -12.339 -23.544 1.00 63.88 90 ASP A CA 1
ATOM 732 C C . ASP A 1 90 ? 17.820 -11.590 -24.058 1.00 63.88 90 ASP A C 1
ATOM 734 O O . ASP A 1 90 ? 17.711 -10.484 -24.589 1.00 63.88 90 ASP A O 1
ATOM 738 N N . PHE A 1 91 ? 19.002 -12.161 -23.833 1.00 59.84 91 PHE A N 1
ATOM 739 C CA . PHE A 1 91 ? 20.267 -11.562 -24.255 1.00 59.84 91 PHE A CA 1
ATOM 740 C C . PHE A 1 91 ? 20.532 -11.718 -25.759 1.00 59.84 91 PHE A C 1
ATOM 742 O O . PHE A 1 91 ? 21.348 -10.964 -26.291 1.00 59.84 91 PHE A O 1
ATOM 749 N N . ASP A 1 92 ? 19.831 -12.637 -26.431 1.00 61.03 92 ASP A N 1
ATOM 750 C CA . ASP A 1 92 ? 20.042 -12.962 -27.842 1.00 61.03 92 ASP A CA 1
ATOM 751 C C . ASP A 1 92 ? 19.159 -12.084 -28.742 1.00 61.03 92 ASP A C 1
ATOM 753 O O . ASP A 1 92 ? 19.655 -11.436 -29.663 1.00 61.03 92 ASP A O 1
ATOM 757 N N . GLU A 1 93 ? 17.860 -11.986 -28.434 1.00 61.91 93 GLU A N 1
ATOM 758 C CA . GLU A 1 93 ? 16.886 -11.220 -29.234 1.00 61.91 93 GLU A CA 1
ATOM 759 C C . GLU A 1 93 ? 16.563 -9.833 -28.653 1.00 61.91 93 GLU A C 1
ATOM 761 O O . GLU A 1 93 ? 15.904 -9.028 -29.313 1.00 61.91 93 GLU A O 1
ATOM 766 N N . LYS A 1 94 ? 16.997 -9.532 -27.417 1.00 63.19 94 LYS A N 1
ATOM 767 C CA . LYS A 1 94 ? 16.719 -8.265 -26.700 1.00 63.19 94 LYS A CA 1
ATOM 768 C C . LYS A 1 94 ? 15.224 -7.905 -26.636 1.00 63.19 94 LYS A C 1
ATOM 770 O O . LYS A 1 94 ? 14.856 -6.738 -26.492 1.00 63.19 94 LYS A O 1
ATOM 775 N N . ASN A 1 95 ? 14.343 -8.903 -26.726 1.00 62.97 95 ASN A N 1
ATOM 776 C CA . ASN A 1 95 ? 12.900 -8.697 -26.730 1.00 62.97 95 ASN A CA 1
ATOM 777 C C . ASN A 1 95 ? 12.367 -8.500 -25.303 1.00 62.97 95 ASN A C 1
ATOM 779 O O . ASN A 1 95 ? 12.194 -9.449 -24.537 1.00 62.97 95 ASN A O 1
ATOM 783 N N . VAL A 1 96 ? 12.055 -7.249 -24.970 1.00 60.97 96 VAL A N 1
ATOM 784 C CA . VAL A 1 96 ? 11.541 -6.841 -23.654 1.00 60.97 96 VAL A CA 1
ATOM 785 C C . VAL A 1 96 ? 10.141 -7.410 -23.366 1.00 60.97 96 VAL A C 1
ATOM 787 O O . VAL A 1 96 ? 9.804 -7.664 -22.214 1.00 60.97 96 VAL A O 1
ATOM 790 N N . GLN A 1 97 ? 9.336 -7.682 -24.399 1.00 63.22 97 GLN A N 1
ATOM 791 C CA . GLN A 1 97 ? 7.960 -8.178 -24.248 1.00 63.22 97 GLN A CA 1
ATOM 792 C C . GLN A 1 97 ? 7.885 -9.682 -23.955 1.00 63.22 97 GLN A C 1
ATOM 794 O O . GLN A 1 97 ? 6.861 -10.174 -23.484 1.00 63.22 97 GLN A O 1
ATOM 799 N N . LYS A 1 98 ? 8.975 -10.427 -24.183 1.00 66.25 98 LYS A N 1
ATOM 800 C CA . LYS A 1 98 ? 9.047 -11.868 -23.885 1.00 66.25 98 LYS A CA 1
ATOM 801 C C . LYS A 1 98 ? 8.919 -12.153 -22.384 1.00 66.25 98 LYS A C 1
ATOM 803 O O . LYS A 1 98 ? 8.394 -13.194 -21.995 1.00 66.25 98 LYS A O 1
ATOM 808 N N . PHE A 1 99 ? 9.345 -11.204 -21.546 1.00 71.56 99 PHE A N 1
ATOM 809 C CA . PHE A 1 99 ? 9.215 -11.246 -20.090 1.00 71.56 99 PHE A CA 1
ATOM 810 C C . PHE A 1 99 ? 8.526 -9.979 -19.574 1.00 71.56 99 PHE A C 1
ATOM 812 O O . PHE A 1 99 ? 9.134 -9.172 -18.877 1.00 71.56 99 PHE A O 1
ATOM 819 N N . ALA A 1 100 ? 7.246 -9.819 -19.924 1.00 75.12 100 ALA A N 1
ATOM 820 C CA . ALA A 1 100 ? 6.441 -8.671 -19.515 1.00 75.12 100 ALA A CA 1
ATOM 821 C C . ALA A 1 100 ? 6.427 -8.456 -17.988 1.00 75.12 100 ALA A C 1
ATOM 823 O O . ALA A 1 100 ? 6.508 -9.410 -17.200 1.00 75.12 100 ALA A O 1
ATOM 824 N N . ASN A 1 101 ? 6.290 -7.192 -17.590 1.00 82.62 101 ASN A N 1
ATOM 825 C CA . ASN A 1 101 ? 6.205 -6.777 -16.193 1.00 82.62 101 ASN A CA 1
ATOM 826 C C . ASN A 1 101 ? 5.002 -7.430 -15.505 1.00 82.62 101 ASN A C 1
ATOM 828 O O . ASN A 1 101 ? 3.955 -7.666 -16.113 1.00 82.62 101 ASN A O 1
ATOM 832 N N . LYS A 1 102 ? 5.163 -7.753 -14.221 1.00 85.88 102 LYS A N 1
ATOM 833 C CA . LYS A 1 102 ? 4.082 -8.286 -13.392 1.00 85.88 102 LYS A CA 1
ATOM 834 C C . LYS A 1 102 ? 3.548 -7.195 -12.487 1.00 85.88 102 LYS A C 1
ATOM 836 O O . LYS A 1 102 ? 4.320 -6.479 -11.863 1.00 85.88 102 LYS A O 1
ATOM 841 N N . TYR A 1 103 ? 2.229 -7.126 -12.378 1.00 90.56 103 TYR A N 1
ATOM 842 C CA . TYR A 1 103 ? 1.531 -6.083 -11.640 1.00 90.56 103 TYR A CA 1
ATOM 843 C C . TYR A 1 103 ? 0.672 -6.697 -10.536 1.00 90.56 103 TYR A C 1
ATOM 845 O O . TYR A 1 103 ? 0.021 -7.723 -10.737 1.00 90.56 103 TYR A O 1
ATOM 853 N N . ASN A 1 104 ? 0.669 -6.051 -9.377 1.00 89.12 104 ASN A N 1
ATOM 854 C CA . ASN A 1 104 ? -0.203 -6.336 -8.249 1.00 89.12 104 ASN A CA 1
ATOM 855 C C . ASN A 1 104 ? -1.255 -5.236 -8.156 1.00 89.12 104 ASN A C 1
ATOM 857 O O . ASN A 1 104 ? -0.945 -4.052 -8.290 1.00 89.12 104 ASN A O 1
ATOM 861 N N . TYR A 1 105 ? -2.496 -5.630 -7.900 1.00 90.81 105 TYR A N 1
ATOM 862 C CA . TYR A 1 105 ? -3.614 -4.703 -7.806 1.00 90.81 105 TYR A CA 1
ATOM 863 C C . TYR A 1 105 ? -3.945 -4.417 -6.345 1.00 90.81 105 TYR A C 1
ATOM 865 O O . TYR A 1 105 ? -3.885 -5.304 -5.491 1.00 90.81 105 TYR A O 1
ATOM 873 N N . ALA A 1 106 ? -4.288 -3.165 -6.058 1.00 90.69 106 ALA A N 1
ATOM 874 C CA . ALA A 1 106 ? -4.869 -2.776 -4.787 1.00 90.69 106 ALA A CA 1
ATOM 875 C C . ALA A 1 106 ? -6.197 -3.512 -4.582 1.00 90.69 106 ALA A C 1
ATOM 877 O O . ALA A 1 106 ? -6.975 -3.692 -5.524 1.00 90.69 106 ALA A O 1
ATOM 878 N N . TYR A 1 107 ? -6.478 -3.895 -3.337 1.00 90.38 107 TYR A N 1
ATOM 879 C CA . TYR A 1 107 ? -7.809 -4.365 -2.982 1.00 90.38 107 TYR A CA 1
ATOM 880 C C . TYR A 1 107 ? -8.841 -3.255 -3.224 1.00 90.38 107 TYR A C 1
ATOM 882 O O . TYR A 1 107 ? -8.576 -2.072 -2.991 1.00 90.38 107 TYR A O 1
ATOM 890 N N . GLY A 1 108 ? -10.029 -3.660 -3.674 1.00 92.75 108 GLY A N 1
ATOM 891 C CA . GLY A 1 108 ? -11.196 -2.784 -3.737 1.00 92.75 108 GLY A CA 1
ATOM 892 C C . GLY A 1 108 ? -11.710 -2.418 -2.341 1.00 92.75 108 GLY A C 1
ATOM 893 O O . GLY A 1 108 ? -10.970 -2.439 -1.352 1.00 92.75 108 GLY A O 1
ATOM 894 N N . LEU A 1 109 ? -13.004 -2.118 -2.260 1.00 95.81 109 LEU A N 1
ATOM 895 C CA . LEU A 1 109 ? -13.693 -1.852 -1.001 1.00 95.81 109 LEU A CA 1
ATOM 896 C C . LEU A 1 109 ? -13.455 -2.994 -0.005 1.00 95.81 109 LEU A C 1
ATOM 898 O O . LEU A 1 109 ? -13.765 -4.153 -0.285 1.00 95.81 109 LEU A O 1
ATOM 902 N N . ASN A 1 110 ? -12.940 -2.661 1.173 1.00 96.31 110 ASN A N 1
ATOM 903 C CA . ASN A 1 110 ? -12.788 -3.611 2.267 1.00 96.31 110 ASN A CA 1
ATOM 904 C C . ASN A 1 110 ? -13.174 -2.963 3.598 1.00 96.31 110 ASN A C 1
ATOM 906 O O . ASN A 1 110 ? -13.191 -1.742 3.734 1.00 96.31 110 ASN A O 1
ATOM 910 N N . TYR A 1 111 ? -13.529 -3.786 4.576 1.00 96.56 111 TYR A N 1
ATOM 911 C CA . TYR A 1 111 ? -14.042 -3.325 5.858 1.00 96.56 111 TYR A CA 1
ATOM 912 C C . TYR A 1 111 ? -13.511 -4.188 6.994 1.00 96.56 111 TYR A C 1
ATOM 914 O O . TYR A 1 111 ? -13.226 -5.373 6.819 1.00 96.56 111 TYR A O 1
ATOM 922 N N . PHE A 1 112 ? -13.410 -3.594 8.176 1.00 97.25 112 PHE A N 1
ATOM 923 C CA . PHE A 1 112 ? -13.080 -4.314 9.394 1.00 97.25 112 PHE A CA 1
ATOM 924 C C . PH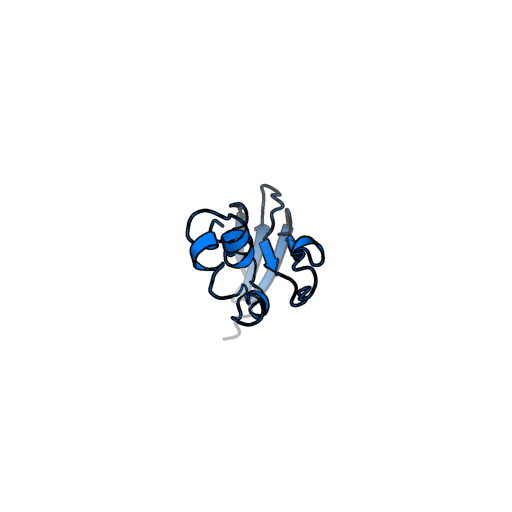E A 1 112 ? -13.906 -3.810 10.571 1.00 97.25 112 PHE A C 1
ATOM 926 O O . PHE A 1 112 ? -14.315 -2.649 10.631 1.00 97.25 112 PHE A O 1
ATOM 933 N N . VAL A 1 113 ? -14.103 -4.707 11.533 1.00 97.62 113 VAL A N 1
ATOM 934 C CA . VAL A 1 113 ? -14.665 -4.405 12.845 1.00 97.62 113 VAL A CA 1
ATOM 935 C C . VAL A 1 113 ? -13.771 -5.064 13.885 1.00 97.62 113 VAL A C 1
ATOM 937 O O . VAL A 1 113 ? -13.467 -6.250 13.786 1.00 97.62 113 VAL A O 1
ATOM 940 N N . ASN A 1 114 ? -13.343 -4.293 14.874 1.00 96.88 114 ASN A N 1
ATOM 941 C CA . ASN A 1 114 ? -12.546 -4.759 15.994 1.00 96.88 114 ASN A CA 1
ATOM 942 C C . ASN A 1 114 ? -13.243 -4.369 17.304 1.00 96.88 114 ASN A C 1
ATOM 944 O O . ASN A 1 114 ? -13.627 -3.212 17.483 1.00 96.88 114 ASN A O 1
ATOM 948 N N . ILE A 1 115 ? -13.398 -5.344 18.201 1.00 96.50 115 ILE A N 1
ATOM 949 C CA . ILE A 1 115 ? -13.885 -5.146 19.564 1.00 96.50 115 ILE A CA 1
ATOM 950 C C . ILE A 1 115 ? -12.748 -5.501 20.523 1.00 96.50 115 ILE A C 1
ATOM 952 O O . ILE A 1 115 ? -12.236 -6.618 20.491 1.00 96.50 115 ILE A O 1
ATOM 956 N N . ILE A 1 116 ? -12.384 -4.558 21.387 1.00 96.81 116 ILE A N 1
ATOM 957 C CA . ILE A 1 116 ? -11.331 -4.702 22.396 1.00 96.81 116 ILE A CA 1
ATOM 958 C C . ILE A 1 116 ? -11.970 -4.594 23.777 1.00 96.81 116 ILE A C 1
ATOM 960 O O . ILE A 1 116 ? -12.785 -3.697 24.007 1.00 96.81 116 ILE A O 1
ATOM 964 N N . TYR A 1 117 ? -11.592 -5.494 24.684 1.00 95.75 117 TYR A N 1
ATOM 965 C CA . TYR A 1 117 ? -11.916 -5.399 26.103 1.00 95.75 117 TYR A CA 1
ATOM 966 C C . TYR A 1 117 ? -10.642 -5.147 26.900 1.00 95.75 117 TYR A C 1
ATOM 968 O O . TY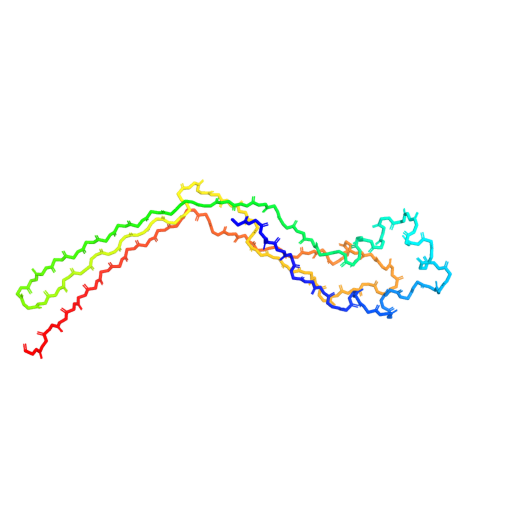R A 1 117 ? -9.706 -5.943 26.851 1.00 95.75 117 TYR A O 1
ATOM 976 N N . ASP A 1 118 ? -10.613 -4.038 27.627 1.00 93.62 118 ASP A N 1
ATOM 977 C CA . ASP A 1 118 ? -9.456 -3.595 28.391 1.00 93.62 118 ASP A CA 1
ATOM 978 C C . ASP A 1 118 ? -9.765 -3.636 29.881 1.00 93.62 118 ASP A C 1
ATOM 980 O O . ASP A 1 118 ? -10.594 -2.870 30.381 1.00 93.62 118 ASP A O 1
ATOM 984 N N . ILE A 1 119 ? -9.070 -4.530 30.580 1.00 93.25 119 ILE A N 1
ATOM 985 C CA . ILE A 1 119 ? -9.258 -4.779 32.007 1.00 93.25 119 ILE A CA 1
ATOM 986 C C . ILE A 1 119 ? -8.298 -3.889 32.793 1.00 93.25 119 ILE A C 1
ATOM 988 O O . ILE A 1 119 ? -7.080 -4.047 32.692 1.00 93.25 119 ILE A O 1
ATOM 992 N N . ASN A 1 120 ? -8.826 -2.992 33.622 1.00 86.00 120 ASN A N 1
ATOM 993 C CA . ASN A 1 120 ? -8.010 -2.206 34.545 1.00 86.00 120 ASN A CA 1
ATOM 994 C C . ASN A 1 120 ? -8.014 -2.861 35.927 1.00 86.00 120 ASN A C 1
ATOM 996 O O . ASN A 1 120 ? -8.907 -2.640 36.746 1.00 86.00 120 ASN A O 1
ATOM 1000 N N . SER A 1 121 ? -6.971 -3.654 36.178 1.00 73.88 121 SER A N 1
ATOM 1001 C CA . SER A 1 121 ? -6.768 -4.422 37.413 1.00 73.88 121 SER A CA 1
ATOM 1002 C C . SER A 1 121 ? -5.796 -3.732 38.380 1.00 73.88 121 SER A C 1
ATOM 1004 O O . SER A 1 121 ? -4.787 -4.330 38.732 1.00 73.88 121 SER A O 1
ATOM 1006 N N . PHE A 1 122 ? -6.057 -2.486 38.792 1.00 63.84 122 PHE A N 1
ATOM 1007 C CA . PHE A 1 122 ? -5.344 -1.831 39.904 1.00 63.84 122 PHE A CA 1
ATOM 1008 C C . PHE A 1 122 ? -6.299 -0.948 40.731 1.00 63.84 122 PHE A C 1
ATOM 1010 O O . PHE A 1 122 ? -7.324 -0.447 40.192 1.00 63.84 122 PHE A O 1
#

Radius of gyration: 24.87 Å; chains: 1; bounding box: 48×24×72 Å

pLDDT: mean 80.34, std 15.65, range [47.88, 97.94]

Foldseek 3Di:
DQAAWEAEQVVLVDCLVVPPPPVCVVVCVVDDCVVCVRPPIDGFDDDDFDKDKDKDWDDDPPKIKIKIKIKIRPVQDKGFRYKYFDNDADSPPRDSPVRDIGTDIDGGIDMDMDIDIGDDDD